Protein AF-A0AAW0HBE8-F1 (afdb_monomer_lite)

Secondary structure (DSSP, 8-state):
-B----SS--TTHHHHT-B-SSTT-------SSSPEEEEEEEESS--SS---EEEEEEEEE-SS-TTHHHH-EE-TTS-EE-TTSS--TTTSGGG---GGG--SPP-----TT-SSS-HHHHHHHHHHHHHHTTPPP-

Radius of gyration: 23.97 Å; chains: 1; bounding box: 46×32×67 Å

Structure (mmCIF, N/CA/C/O backbone):
data_AF-A0AAW0HBE8-F1
#
_entry.id   AF-A0AAW0HBE8-F1
#
loop_
_atom_site.group_PDB
_atom_site.id
_atom_site.type_symbol
_atom_site.label_atom_id
_atom_site.label_alt_id
_atom_site.label_comp_id
_atom_site.label_asym_id
_atom_site.label_entity_id
_atom_site.label_seq_id
_atom_site.pdbx_PDB_ins_code
_atom_site.Cartn_x
_atom_site.Cartn_y
_atom_site.Cartn_z
_atom_site.occupancy
_atom_site.B_iso_or_equiv
_atom_site.auth_seq_id
_atom_site.auth_comp_id
_atom_site.auth_asym_id
_atom_site.auth_atom_id
_atom_site.pdbx_PDB_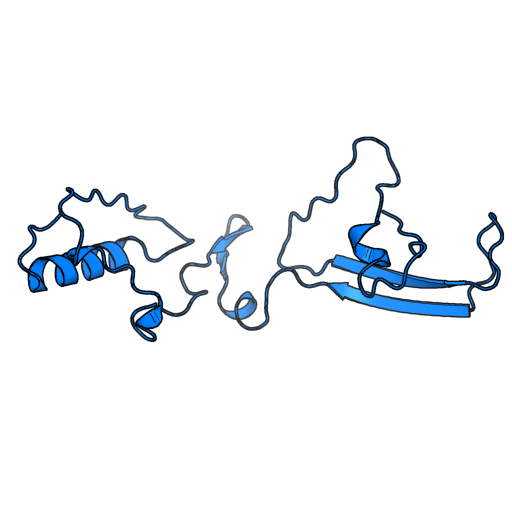model_num
ATOM 1 N N . MET A 1 1 ? 12.057 9.042 -17.249 1.00 83.94 1 MET A N 1
ATOM 2 C CA . MET A 1 1 ? 13.075 8.368 -16.421 1.00 83.94 1 MET A CA 1
ATOM 3 C C . MET A 1 1 ? 13.759 7.345 -17.289 1.00 83.94 1 MET A C 1
ATOM 5 O O . MET A 1 1 ? 13.076 6.735 -18.106 1.00 83.94 1 MET A O 1
ATOM 9 N N . ARG A 1 2 ? 15.066 7.165 -17.124 1.00 83.38 2 ARG A N 1
ATOM 10 C CA . ARG A 1 2 ? 15.862 6.171 -17.852 1.00 83.38 2 ARG A CA 1
ATOM 11 C C . ARG A 1 2 ? 16.800 5.473 -16.878 1.00 83.38 2 ARG A C 1
ATOM 13 O O . ARG A 1 2 ? 17.308 6.111 -15.965 1.00 83.38 2 ARG A O 1
ATOM 20 N N . GLY A 1 3 ? 17.008 4.178 -17.068 1.00 79.94 3 GLY A N 1
ATOM 21 C CA . GLY A 1 3 ? 17.981 3.386 -16.319 1.00 79.94 3 GLY A CA 1
ATOM 22 C C . GLY A 1 3 ? 18.957 2.723 -17.282 1.00 79.94 3 GLY A C 1
ATOM 23 O O . GLY A 1 3 ? 18.597 2.423 -18.420 1.00 79.94 3 GLY A O 1
ATOM 24 N N . GLN A 1 4 ? 20.187 2.506 -16.830 1.00 82.44 4 GLN A N 1
ATOM 25 C CA . GLN A 1 4 ? 21.179 1.683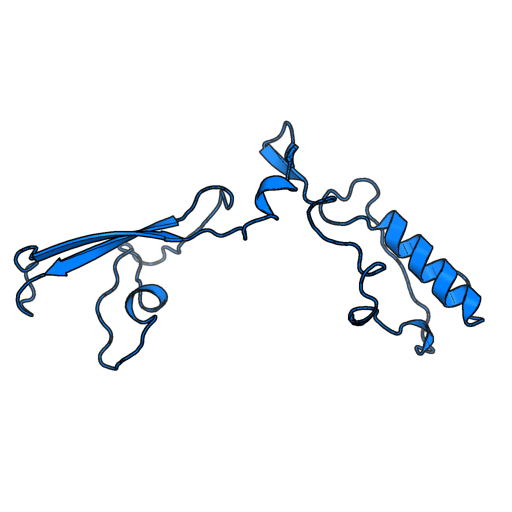 -17.522 1.00 82.44 4 GLN A CA 1
ATOM 26 C C . GLN A 1 4 ? 21.514 0.470 -16.657 1.00 82.44 4 GLN A C 1
ATOM 28 O O . GLN A 1 4 ? 21.252 0.465 -15.452 1.00 82.44 4 GLN A O 1
ATOM 33 N N . VAL A 1 5 ? 22.068 -0.574 -17.273 1.00 81.50 5 VAL A N 1
ATOM 34 C CA . VAL A 1 5 ? 22.468 -1.787 -16.551 1.00 81.50 5 VAL A CA 1
ATOM 35 C C . VAL A 1 5 ? 23.583 -1.427 -15.555 1.00 81.50 5 VAL A C 1
ATOM 37 O O . VAL A 1 5 ? 24.620 -0.914 -15.982 1.00 81.50 5 VAL A O 1
ATOM 40 N N . PRO A 1 6 ? 23.406 -1.665 -14.241 1.00 80.88 6 PRO A N 1
ATOM 41 C CA . PRO A 1 6 ? 24.462 -1.420 -13.265 1.00 80.88 6 PRO A CA 1
ATOM 42 C C . PRO A 1 6 ? 25.627 -2.417 -13.423 1.00 80.88 6 PRO A C 1
ATOM 44 O O . PRO A 1 6 ? 25.444 -3.508 -13.960 1.00 80.88 6 PRO A O 1
ATOM 47 N N . PRO A 1 7 ? 26.833 -2.082 -12.927 1.00 79.81 7 PRO A N 1
ATOM 48 C CA . PRO A 1 7 ? 28.061 -2.846 -13.182 1.00 79.81 7 PRO A CA 1
ATOM 49 C C . PRO A 1 7 ? 28.127 -4.244 -12.536 1.00 79.81 7 PRO A C 1
ATOM 51 O O . PRO A 1 7 ? 29.024 -5.016 -12.864 1.00 79.81 7 PRO A O 1
ATOM 54 N N . HIS A 1 8 ? 27.208 -4.587 -11.632 1.00 84.75 8 HIS A N 1
ATOM 55 C CA . HIS A 1 8 ? 27.156 -5.887 -10.955 1.00 84.75 8 HIS A CA 1
ATOM 56 C C . HIS A 1 8 ? 25.854 -6.623 -11.294 1.00 84.75 8 HIS A C 1
ATOM 58 O O . HIS A 1 8 ? 24.880 -6.006 -11.728 1.00 84.75 8 HIS A O 1
ATOM 64 N N . LEU A 1 9 ? 25.829 -7.946 -11.086 1.00 84.06 9 LEU A N 1
ATOM 65 C CA . LEU A 1 9 ? 24.639 -8.767 -11.315 1.00 84.06 9 LEU A CA 1
ATOM 66 C C . LEU A 1 9 ? 23.567 -8.459 -10.262 1.00 84.06 9 LEU A C 1
ATOM 68 O O . LEU A 1 9 ? 23.476 -9.116 -9.231 1.00 84.06 9 LEU A O 1
ATOM 72 N N . GLU A 1 10 ? 22.745 -7.463 -10.560 1.00 89.00 10 GLU A N 1
ATOM 73 C CA . GLU A 1 10 ? 21.656 -7.007 -9.707 1.00 89.00 10 GLU A CA 1
ATOM 74 C C . GLU A 1 10 ? 20.326 -7.236 -10.436 1.00 89.00 10 GLU A C 1
ATOM 76 O O . GLU A 1 10 ? 19.988 -6.459 -11.334 1.00 89.00 10 GLU A O 1
ATOM 81 N N . PRO A 1 11 ? 19.534 -8.267 -10.073 1.00 89.69 11 PRO A N 1
ATOM 82 C CA . PRO A 1 11 ? 18.295 -8.611 -10.779 1.00 89.69 11 PRO A CA 1
ATOM 83 C C . PRO A 1 11 ? 17.293 -7.455 -10.910 1.00 89.69 11 PRO A C 1
ATOM 85 O O . PRO A 1 11 ? 16.533 -7.393 -11.871 1.00 89.69 11 PRO A O 1
ATOM 88 N N . MET A 1 12 ? 17.304 -6.517 -9.958 1.00 93.62 12 MET A N 1
ATOM 89 C CA . MET A 1 12 ? 16.422 -5.343 -9.951 1.00 93.62 12 MET A CA 1
ATOM 90 C C . MET A 1 12 ? 17.109 -4.055 -10.426 1.00 93.62 12 MET A C 1
ATOM 92 O O . MET A 1 12 ? 16.469 -3.003 -10.440 1.00 93.62 12 MET A O 1
ATOM 96 N N . GLY A 1 13 ? 18.383 -4.136 -10.824 1.00 91.25 13 GLY A N 1
ATOM 97 C CA . GLY A 1 13 ? 19.278 -3.037 -11.203 1.00 91.25 13 GLY A CA 1
ATOM 98 C C . GLY A 1 13 ? 18.634 -1.931 -12.027 1.00 91.25 13 GLY A C 1
ATOM 99 O O . GLY A 1 13 ? 18.636 -0.765 -11.642 1.00 91.25 13 GLY A O 1
ATOM 100 N N . LEU A 1 14 ? 18.010 -2.333 -13.132 1.00 90.31 14 LEU A N 1
ATOM 101 C CA . LEU A 1 14 ? 17.394 -1.439 -14.112 1.00 90.31 14 LEU A CA 1
ATOM 102 C C . LEU A 1 14 ? 16.272 -0.561 -13.544 1.00 90.31 14 LEU A C 1
ATOM 104 O O . LEU A 1 14 ? 15.954 0.469 -14.128 1.00 90.31 14 LEU A O 1
ATOM 108 N N . LEU A 1 15 ? 15.661 -0.964 -12.428 1.00 90.56 15 LEU A N 1
ATOM 109 C CA . LEU A 1 15 ? 14.504 -0.287 -11.850 1.00 90.56 15 LEU A CA 1
ATOM 110 C C . LEU A 1 15 ? 14.888 0.673 -10.723 1.00 90.56 15 LEU A C 1
ATOM 112 O O . LEU A 1 15 ? 14.324 1.761 -10.649 1.00 90.56 15 LEU A O 1
ATOM 116 N N . TRP A 1 16 ? 15.817 0.298 -9.842 1.00 89.25 16 TRP A N 1
ATOM 117 C CA . TRP A 1 16 ? 16.222 1.177 -8.734 1.00 89.25 16 TRP A CA 1
ATOM 118 C C . TRP A 1 16 ? 17.289 2.199 -9.139 1.00 89.25 16 TRP A C 1
ATOM 120 O O . TRP A 1 16 ? 17.374 3.246 -8.508 1.00 89.25 16 TRP A O 1
ATOM 130 N N . ALA A 1 17 ? 18.042 1.939 -10.212 1.00 91.88 17 ALA A N 1
ATOM 131 C CA . ALA A 1 17 ? 19.006 2.879 -10.787 1.00 91.88 17 ALA A CA 1
ATOM 132 C C . ALA A 1 17 ? 18.387 3.834 -11.830 1.00 91.88 17 ALA A C 1
ATOM 134 O O . ALA A 1 17 ? 19.110 4.471 -12.591 1.00 91.88 17 ALA A O 1
ATOM 135 N N . MET A 1 18 ? 17.053 3.910 -11.925 1.00 91.81 18 MET A N 1
ATOM 136 C CA . MET A 1 18 ? 16.401 4.849 -12.838 1.00 91.81 18 MET A CA 1
ATOM 137 C C . MET A 1 18 ? 16.605 6.292 -12.384 1.00 91.81 18 MET A C 1
ATOM 139 O O . MET A 1 18 ? 16.326 6.643 -11.238 1.00 91.81 18 MET A O 1
ATOM 143 N N . GLU A 1 19 ? 16.969 7.150 -13.329 1.00 92.31 19 GLU A N 1
ATOM 144 C CA . GLU A 1 19 ? 17.164 8.574 -13.099 1.00 92.31 19 GLU A CA 1
ATOM 145 C C . GLU A 1 19 ? 16.134 9.409 -13.875 1.00 92.31 19 GLU A C 1
ATOM 147 O O . GLU A 1 19 ? 15.657 9.015 -14.951 1.00 92.31 19 GLU A O 1
ATOM 152 N N . PRO A 1 20 ? 15.724 10.566 -13.334 1.00 94.38 20 PRO A N 1
ATOM 153 C CA . PRO A 1 20 ? 14.882 11.506 -14.055 1.00 94.38 20 PRO A CA 1
ATOM 154 C C . PRO A 1 20 ? 15.648 12.128 -15.227 1.00 94.38 20 PRO A C 1
ATOM 156 O O . PRO A 1 20 ? 16.802 12.514 -15.098 1.00 94.38 20 PRO A O 1
ATOM 159 N N . ASP A 1 21 ? 14.970 12.332 -16.359 1.00 92.06 21 ASP A N 1
ATOM 160 C CA . ASP A 1 21 ? 15.576 13.018 -17.513 1.00 92.06 21 ASP A CA 1
ATOM 161 C C . ASP A 1 21 ? 15.847 14.511 -17.232 1.00 92.06 21 ASP A C 1
ATOM 163 O O . ASP A 1 21 ? 16.535 15.185 -17.994 1.00 92.06 21 ASP A O 1
ATOM 167 N N . ARG A 1 22 ? 15.258 15.057 -16.158 1.00 93.81 22 ARG A N 1
ATOM 168 C CA . ARG A 1 22 ? 15.391 16.454 -15.738 1.00 93.81 22 ARG A CA 1
ATOM 169 C C . ARG A 1 22 ? 15.914 16.520 -14.304 1.00 93.81 22 ARG A C 1
ATOM 171 O O . ARG A 1 22 ? 15.406 15.789 -13.451 1.00 93.81 22 ARG A O 1
ATOM 178 N N . PRO A 1 23 ? 16.862 17.423 -14.004 1.00 93.62 23 PRO A N 1
ATOM 179 C CA . PRO A 1 23 ? 17.343 17.597 -12.642 1.00 93.62 23 PRO A CA 1
ATOM 180 C C . PRO A 1 23 ? 16.199 18.030 -11.715 1.00 93.62 23 PRO A C 1
ATOM 182 O O . PRO A 1 23 ? 15.278 18.739 -12.127 1.00 93.62 23 PRO A O 1
ATOM 185 N N . PHE A 1 24 ? 16.273 17.594 -10.456 1.00 91.88 24 PHE A N 1
ATOM 186 C CA . PHE A 1 24 ? 15.296 17.879 -9.392 1.00 91.88 24 PHE A CA 1
ATOM 187 C C . PHE A 1 24 ? 13.878 17.321 -9.617 1.00 91.88 24 PHE A C 1
ATOM 189 O O . PHE A 1 24 ? 12.959 17.678 -8.882 1.00 91.88 24 PHE A O 1
ATOM 196 N N . TRP A 1 25 ? 13.675 16.444 -10.605 1.00 94.19 25 TRP A N 1
ATOM 197 C CA . TRP A 1 25 ? 12.406 15.739 -10.792 1.00 94.19 25 TRP A CA 1
ATOM 198 C C . TRP A 1 25 ? 12.405 14.402 -10.053 1.00 94.19 25 TRP A C 1
ATOM 200 O O . TRP A 1 25 ? 13.386 13.668 -10.073 1.00 94.19 25 TRP A O 1
ATOM 210 N N . SER A 1 26 ? 11.277 14.057 -9.440 1.00 92.62 26 SER A N 1
ATOM 211 C CA . SER A 1 26 ? 11.050 12.754 -8.814 1.00 92.62 26 SER A CA 1
ATOM 212 C C . SER A 1 26 ? 9.918 12.008 -9.516 1.00 92.62 26 SER A C 1
ATOM 214 O O . SER A 1 26 ? 9.060 12.605 -10.174 1.00 92.62 26 SER A O 1
ATOM 216 N N . LEU A 1 27 ? 9.912 10.679 -9.390 1.00 91.88 27 LEU A N 1
ATOM 217 C CA . LEU A 1 27 ? 8.777 9.880 -9.836 1.00 91.88 27 LEU A CA 1
ATOM 218 C C . LEU A 1 27 ? 7.618 10.100 -8.869 1.00 91.88 27 LEU A C 1
ATOM 220 O O . LEU A 1 27 ? 7.736 9.785 -7.687 1.00 91.88 27 LEU A O 1
ATOM 224 N N . VAL A 1 28 ? 6.487 10.588 -9.374 1.00 92.62 28 VAL A N 1
ATOM 225 C CA . VAL A 1 28 ? 5.265 10.737 -8.577 1.00 92.62 28 VAL A CA 1
ATOM 226 C C . VAL A 1 28 ? 4.158 9.895 -9.192 1.00 92.62 28 VAL A C 1
ATOM 228 O O . VAL A 1 28 ? 3.676 10.181 -10.289 1.00 92.62 28 VAL A O 1
ATOM 231 N N . LYS A 1 29 ? 3.719 8.867 -8.461 1.00 92.62 29 LYS A N 1
ATOM 232 C CA . LYS A 1 29 ? 2.576 8.032 -8.831 1.00 92.62 29 LYS A CA 1
ATOM 233 C C . LYS A 1 29 ? 1.327 8.527 -8.104 1.00 92.62 29 LYS A C 1
ATOM 235 O O . LYS A 1 29 ? 1.110 8.187 -6.951 1.00 92.62 29 LYS A O 1
ATOM 240 N N . ARG A 1 30 ? 0.532 9.369 -8.773 1.00 89.62 30 ARG A N 1
ATOM 241 C CA . ARG A 1 30 ? -0.694 9.950 -8.188 1.00 89.62 30 ARG A CA 1
ATOM 242 C C . ARG A 1 30 ? -1.871 8.980 -8.204 1.00 89.62 30 ARG A C 1
ATOM 244 O O . ARG A 1 30 ? -2.553 8.817 -7.208 1.00 89.62 30 ARG A O 1
ATOM 251 N N . ASP A 1 31 ? -2.079 8.336 -9.345 1.00 88.88 31 ASP A N 1
ATOM 252 C CA . ASP A 1 31 ? -3.114 7.323 -9.536 1.00 88.88 31 ASP A CA 1
ATOM 253 C C . ASP A 1 31 ? -2.479 5.938 -9.382 1.00 88.88 31 ASP A C 1
ATOM 255 O O . ASP A 1 31 ? -1.774 5.471 -10.284 1.00 88.88 31 ASP A O 1
ATOM 259 N N . VAL A 1 32 ? -2.695 5.315 -8.221 1.00 88.50 32 VAL A N 1
ATOM 260 C CA . VAL A 1 32 ? -2.188 3.976 -7.872 1.00 88.50 32 VAL A CA 1
ATOM 261 C C . VAL A 1 32 ? -2.999 2.840 -8.509 1.00 88.50 32 VAL A C 1
ATOM 263 O O . VAL A 1 32 ? -2.527 1.699 -8.554 1.00 88.50 32 VAL A O 1
ATOM 266 N N . GLN A 1 33 ? -4.186 3.136 -9.054 1.00 86.06 33 GLN A N 1
ATOM 267 C CA . GLN A 1 33 ? -5.027 2.156 -9.745 1.00 86.06 33 GLN A CA 1
ATOM 268 C C . GLN A 1 33 ? -4.394 1.748 -11.076 1.00 86.06 33 GLN A C 1
ATOM 270 O O . GLN A 1 33 ? -4.294 0.557 -11.404 1.00 86.06 33 GLN A O 1
ATOM 275 N N . LYS A 1 34 ? -3.851 2.719 -11.812 1.00 91.25 34 LYS A N 1
ATOM 276 C CA . LYS A 1 34 ? -3.134 2.450 -13.064 1.00 91.25 34 LYS A CA 1
ATOM 277 C C . LYS A 1 34 ? -1.755 1.848 -12.788 1.00 91.25 34 LYS A C 1
ATOM 279 O O . LYS A 1 34 ? -1.054 2.335 -11.900 1.00 91.25 34 LYS A O 1
ATOM 284 N N . PRO A 1 35 ? -1.293 0.844 -13.545 1.00 94.69 35 PRO A N 1
ATOM 285 C CA . PRO A 1 35 ? 0.100 0.419 -13.464 1.00 94.69 35 PRO A CA 1
ATOM 286 C C . PRO A 1 35 ? 1.050 1.545 -13.905 1.00 94.69 35 PRO A C 1
ATOM 288 O O . PRO A 1 35 ? 0.643 2.546 -14.503 1.00 94.69 35 PRO A O 1
ATOM 291 N N . PHE A 1 36 ? 2.326 1.409 -13.563 1.00 95.06 36 PHE A N 1
ATOM 292 C CA . PHE A 1 36 ? 3.405 2.136 -14.226 1.00 95.06 36 PHE A CA 1
ATOM 293 C C . PHE A 1 36 ? 4.001 1.222 -15.292 1.00 95.06 36 PHE A C 1
ATOM 295 O O . PHE A 1 36 ? 4.305 0.065 -15.008 1.00 95.06 36 PHE A O 1
ATOM 302 N N . VAL A 1 37 ? 4.132 1.731 -16.512 1.00 95.62 37 VAL A N 1
ATOM 303 C CA . VAL A 1 37 ? 4.632 0.962 -17.651 1.00 95.62 37 VAL A CA 1
ATOM 304 C C . VAL A 1 37 ? 6.136 1.167 -17.756 1.00 95.62 37 VAL A C 1
ATOM 306 O O . VAL A 1 37 ? 6.608 2.301 -17.802 1.00 95.62 37 VAL A O 1
ATOM 309 N N . VAL A 1 38 ? 6.882 0.068 -17.763 1.00 95.38 38 VAL A N 1
ATOM 310 C CA . VAL A 1 38 ? 8.329 0.054 -17.964 1.00 95.38 38 VAL A CA 1
ATOM 311 C C . VAL A 1 38 ? 8.607 -0.550 -19.329 1.00 95.38 38 VAL A C 1
ATOM 313 O O . VAL A 1 38 ? 8.297 -1.715 -19.574 1.00 95.38 38 VAL A O 1
ATOM 316 N N . GLU A 1 39 ? 9.192 0.247 -20.211 1.00 95.62 39 GLU A N 1
ATOM 317 C CA . GLU A 1 39 ? 9.676 -0.219 -21.505 1.00 95.62 39 GLU A CA 1
ATOM 318 C C . GLU A 1 39 ? 11.123 -0.687 -21.352 1.00 95.62 39 GLU A C 1
ATOM 320 O O . GLU A 1 39 ? 11.989 0.052 -20.882 1.00 95.62 39 GLU A O 1
ATOM 325 N N . LEU A 1 40 ? 11.365 -1.941 -21.712 1.00 93.94 40 LEU A N 1
ATOM 326 C CA . LEU A 1 40 ? 12.667 -2.588 -21.675 1.00 93.94 40 LEU A CA 1
ATOM 327 C C . LEU A 1 40 ? 13.145 -2.752 -23.113 1.00 93.94 40 LEU A C 1
ATOM 329 O O . LEU A 1 40 ? 12.505 -3.440 -23.906 1.00 93.94 40 LEU A O 1
ATOM 333 N N . GLU A 1 41 ? 14.269 -2.130 -23.440 1.00 92.94 41 GLU A N 1
ATOM 334 C CA . GLU A 1 41 ? 14.913 -2.225 -24.749 1.00 92.94 41 GLU A CA 1
ATOM 335 C C . GLU A 1 41 ? 16.214 -3.020 -24.606 1.00 92.94 41 GLU A C 1
ATOM 337 O O . GLU A 1 41 ? 17.016 -2.766 -23.706 1.00 92.94 41 GLU A O 1
ATOM 342 N N . VAL A 1 42 ? 16.432 -3.977 -25.504 1.00 91.94 42 VAL A N 1
ATOM 343 C CA . VAL A 1 42 ? 17.716 -4.655 -25.678 1.00 91.94 42 VAL A CA 1
ATOM 344 C C . VAL A 1 42 ? 18.365 -4.045 -26.912 1.00 91.94 42 VAL A C 1
ATOM 346 O O . VAL A 1 42 ? 17.796 -4.120 -27.999 1.00 91.94 42 VAL A O 1
ATOM 349 N N . LEU A 1 43 ? 19.528 -3.424 -26.741 1.00 90.50 43 LEU A N 1
ATOM 350 C CA . LEU A 1 43 ? 20.281 -2.766 -27.809 1.00 90.50 43 LEU A CA 1
ATOM 351 C C . LEU A 1 43 ? 21.565 -3.552 -28.095 1.00 90.50 43 LEU A C 1
ATOM 353 O O . LEU A 1 43 ? 22.109 -4.181 -27.186 1.00 90.50 43 LEU A O 1
ATOM 357 N N . ASP A 1 44 ? 22.045 -3.517 -29.335 1.00 88.50 44 ASP A N 1
ATOM 358 C CA . ASP A 1 44 ? 23.353 -4.072 -29.681 1.00 88.50 44 ASP A CA 1
ATOM 359 C C . ASP A 1 44 ? 24.467 -3.049 -29.480 1.00 88.50 44 ASP A C 1
ATOM 361 O O . ASP A 1 44 ? 24.326 -1.877 -29.833 1.00 88.50 44 ASP A O 1
ATOM 365 N N . GLY A 1 45 ? 25.609 -3.526 -28.996 1.00 81.12 45 GLY A N 1
ATOM 366 C CA . GLY A 1 45 ? 26.782 -2.702 -28.727 1.00 81.12 45 GLY A CA 1
ATOM 367 C C . GLY A 1 45 ? 26.726 -1.931 -27.401 1.00 81.12 45 GLY A C 1
ATOM 368 O O . GLY A 1 45 ? 25.686 -1.772 -26.767 1.00 81.12 45 GLY A O 1
ATOM 369 N N . GLN A 1 46 ? 27.900 -1.465 -26.964 1.00 70.88 46 GLN A N 1
ATOM 370 C CA . GLN A 1 46 ? 28.098 -0.650 -25.752 1.00 70.88 46 GLN A CA 1
ATOM 371 C C . GLN A 1 46 ? 28.415 0.820 -26.080 1.00 70.88 46 GLN A C 1
ATOM 373 O O . GLN A 1 46 ? 28.923 1.552 -25.231 1.00 70.88 46 GLN A O 1
ATOM 378 N N . GLU A 1 47 ? 28.192 1.243 -27.326 1.00 67.94 47 GLU A N 1
ATOM 379 C CA . GLU A 1 47 ? 28.557 2.584 -27.780 1.00 67.94 47 GLU A CA 1
ATOM 380 C C . GLU A 1 47 ? 27.649 3.675 -27.175 1.00 67.94 47 GLU A C 1
ATOM 382 O O . GLU A 1 47 ? 26.499 3.405 -26.823 1.00 67.94 47 GLU A O 1
ATOM 387 N N . PRO A 1 48 ? 28.169 4.908 -27.001 1.00 64.88 48 PRO A N 1
ATOM 388 C CA . PRO A 1 48 ? 27.445 6.004 -26.347 1.00 64.88 48 PRO A CA 1
ATOM 389 C C . PRO A 1 48 ? 26.230 6.498 -27.143 1.00 64.88 48 PRO A C 1
ATOM 391 O O . PRO A 1 48 ? 25.295 7.050 -26.558 1.00 64.88 48 PRO A O 1
ATOM 394 N N . ASP A 1 49 ? 26.226 6.281 -28.458 1.00 68.25 49 ASP A N 1
ATOM 395 C CA . ASP A 1 49 ? 25.054 6.487 -29.296 1.00 68.25 49 ASP A CA 1
ATOM 396 C C . ASP A 1 49 ? 24.153 5.256 -29.184 1.00 68.25 49 ASP A C 1
ATOM 398 O O . ASP A 1 49 ? 24.641 4.129 -29.224 1.00 68.25 49 ASP A O 1
ATOM 402 N N . ARG A 1 50 ? 22.837 5.465 -29.013 1.00 67.06 50 ARG A N 1
ATOM 403 C CA . ARG A 1 50 ? 21.843 4.381 -28.888 1.00 67.06 50 ARG A CA 1
ATOM 404 C C . ARG A 1 50 ? 22.101 3.329 -29.977 1.00 67.06 50 ARG A C 1
ATOM 406 O O . ARG A 1 50 ? 21.818 3.584 -31.147 1.00 67.06 50 ARG A O 1
ATOM 413 N N . GLY A 1 51 ? 22.636 2.175 -29.571 1.00 78.00 51 GLY A N 1
ATOM 414 C CA . GLY A 1 51 ? 22.867 1.027 -30.442 1.00 78.00 51 GLY A CA 1
ATOM 415 C C . GLY A 1 51 ? 21.585 0.556 -31.131 1.00 78.00 51 GLY A C 1
ATOM 416 O O . GLY A 1 51 ? 20.483 1.016 -30.810 1.00 78.00 51 GLY A O 1
ATOM 417 N N . TRP A 1 52 ? 21.692 -0.358 -32.098 1.00 86.06 52 TRP A N 1
ATOM 418 C CA . TRP A 1 52 ? 20.497 -0.814 -32.812 1.00 86.06 52 TRP A CA 1
ATOM 419 C C . TRP A 1 52 ? 19.604 -1.667 -31.907 1.00 86.06 52 TRP A C 1
ATOM 421 O O . TRP A 1 52 ? 20.081 -2.486 -31.125 1.00 86.06 52 TRP A O 1
ATOM 431 N N . LEU A 1 53 ? 18.291 -1.457 -32.002 1.00 90.75 53 LEU A N 1
ATOM 432 C CA . LEU A 1 53 ? 17.308 -2.166 -31.188 1.00 90.75 53 LEU A CA 1
ATOM 433 C C . LEU A 1 53 ? 17.220 -3.637 -31.614 1.00 90.75 53 LEU A C 1
ATOM 435 O O . LEU A 1 53 ? 16.737 -3.939 -32.704 1.00 90.75 53 LEU A O 1
ATOM 439 N N . LEU A 1 54 ? 17.646 -4.539 -30.728 1.00 93.19 54 LEU A N 1
ATOM 440 C CA . LEU A 1 54 ? 17.531 -5.990 -30.884 1.00 93.19 54 LEU A CA 1
ATOM 441 C C . LEU A 1 54 ? 16.108 -6.468 -30.595 1.00 93.19 54 LEU A C 1
ATOM 443 O O . LEU A 1 54 ? 15.555 -7.296 -31.315 1.00 93.19 54 LEU A O 1
ATOM 447 N N . SER A 1 55 ? 15.541 -5.989 -29.487 1.00 94.25 55 SER A N 1
ATOM 448 C CA . SER A 1 55 ? 14.255 -6.444 -28.964 1.00 94.25 55 SER A CA 1
ATOM 449 C C . SER A 1 55 ? 13.683 -5.422 -27.993 1.00 94.25 55 SER A C 1
ATOM 451 O O . SER A 1 55 ? 14.424 -4.688 -27.343 1.00 94.25 55 SER A O 1
ATOM 453 N N . GLN A 1 56 ? 12.363 -5.430 -27.834 1.00 95.69 56 GLN A N 1
ATOM 454 C CA . GLN A 1 56 ? 11.661 -4.616 -26.852 1.00 95.69 56 GLN A CA 1
ATOM 455 C C . GLN A 1 56 ? 10.636 -5.464 -26.099 1.00 95.69 56 GLN A C 1
ATOM 457 O O . GLN A 1 56 ? 10.029 -6.374 -26.662 1.00 95.69 56 GLN A O 1
ATOM 462 N N . ALA A 1 57 ? 10.438 -5.153 -24.825 1.00 96.25 57 ALA A N 1
ATOM 463 C CA . ALA A 1 57 ? 9.372 -5.693 -24.002 1.00 96.25 57 ALA A CA 1
ATOM 464 C C . ALA A 1 57 ? 8.729 -4.574 -23.182 1.00 96.25 57 ALA A C 1
ATOM 466 O O . ALA A 1 57 ? 9.364 -3.577 -22.844 1.00 96.25 57 ALA A O 1
ATOM 467 N N . VAL A 1 58 ? 7.457 -4.758 -22.847 1.00 96.69 58 VAL A N 1
ATOM 468 C CA . VAL A 1 58 ? 6.708 -3.840 -21.993 1.00 96.69 58 VAL A CA 1
ATOM 469 C C . VAL A 1 58 ? 6.315 -4.588 -20.731 1.00 96.69 58 VAL A C 1
ATOM 471 O O . VAL A 1 58 ? 5.712 -5.657 -20.804 1.00 96.69 58 VAL A O 1
ATOM 474 N N . GLN A 1 59 ? 6.662 -4.030 -19.575 1.00 94.69 59 GLN A N 1
ATOM 475 C CA . GLN A 1 59 ? 6.315 -4.587 -18.277 1.00 94.69 59 GLN A CA 1
ATOM 476 C C . GLN A 1 59 ? 5.445 -3.612 -17.489 1.00 94.69 59 GLN A C 1
ATOM 478 O O . GLN A 1 59 ? 5.858 -2.501 -17.154 1.00 94.69 59 GLN A O 1
ATOM 483 N N . GLU A 1 60 ? 4.251 -4.063 -17.123 1.00 95.69 60 GLU A N 1
ATOM 484 C CA . GLU A 1 60 ? 3.378 -3.332 -16.216 1.00 95.69 60 GLU A CA 1
ATOM 485 C C . GLU A 1 60 ? 3.758 -3.598 -14.757 1.00 95.69 60 GLU A C 1
ATOM 487 O O . GLU A 1 60 ? 3.976 -4.731 -14.324 1.00 95.69 60 GLU A O 1
ATOM 492 N N . ARG A 1 61 ? 3.853 -2.523 -13.977 1.00 94.06 61 ARG A N 1
ATOM 493 C CA . ARG A 1 61 ? 4.178 -2.556 -12.550 1.00 94.06 61 ARG A CA 1
ATOM 494 C C . ARG A 1 61 ? 2.983 -2.000 -11.787 1.00 94.06 61 ARG A C 1
ATOM 496 O O . ARG A 1 61 ? 2.738 -0.793 -11.787 1.00 94.06 61 ARG A O 1
ATOM 503 N N . HIS A 1 62 ? 2.206 -2.889 -11.178 1.00 93.00 62 HIS A N 1
ATOM 504 C CA . HIS A 1 62 ? 1.030 -2.522 -10.391 1.00 93.00 62 HIS A CA 1
ATOM 505 C C . HIS A 1 62 ? 1.427 -2.038 -8.989 1.00 93.00 62 HIS A C 1
ATOM 507 O O . HIS A 1 62 ? 2.358 -2.566 -8.387 1.00 93.00 62 HIS A O 1
ATOM 513 N N . PHE A 1 63 ? 0.690 -1.053 -8.466 1.00 90.69 63 PHE A N 1
ATOM 514 C CA . PHE A 1 63 ? 0.881 -0.489 -7.116 1.00 90.69 63 PHE A CA 1
ATOM 515 C C . PHE A 1 63 ? -0.158 -0.985 -6.107 1.00 90.69 63 PHE A C 1
ATOM 517 O O . PHE A 1 63 ? -0.043 -0.718 -4.918 1.00 90.69 63 PHE A O 1
ATOM 524 N N . MET A 1 64 ? -1.160 -1.720 -6.585 1.00 87.75 64 MET A N 1
ATOM 525 C CA . MET A 1 64 ? -2.154 -2.395 -5.760 1.00 87.75 64 MET A CA 1
ATOM 526 C C . MET A 1 64 ? -2.134 -3.870 -6.111 1.00 87.75 64 MET A C 1
ATOM 528 O O . MET A 1 64 ? -2.188 -4.209 -7.301 1.00 87.75 64 MET A O 1
ATOM 532 N N . ALA A 1 65 ? -2.042 -4.707 -5.080 1.00 84.81 65 ALA A N 1
ATOM 533 C CA . ALA A 1 65 ? -2.060 -6.152 -5.213 1.00 84.81 65 ALA A CA 1
ATOM 534 C C . ALA A 1 65 ? -3.397 -6.638 -5.811 1.00 84.81 65 ALA A C 1
ATOM 536 O O . ALA A 1 65 ? -4.418 -5.953 -5.678 1.00 84.81 65 ALA A O 1
ATOM 537 N N . PRO A 1 66 ? -3.408 -7.814 -6.462 1.00 80.50 66 PRO A N 1
ATOM 538 C CA . PRO A 1 66 ? -4.653 -8.495 -6.814 1.00 80.50 66 PRO A CA 1
ATOM 539 C C . PRO A 1 66 ? -5.535 -8.683 -5.565 1.00 80.50 66 PRO A C 1
ATOM 541 O O . PRO A 1 66 ? -5.004 -8.970 -4.494 1.00 80.50 66 PRO A O 1
ATOM 544 N N . GLY A 1 67 ? -6.853 -8.494 -5.679 1.00 79.25 67 GLY A N 1
ATOM 545 C CA . GLY A 1 67 ? -7.796 -8.524 -4.550 1.00 79.25 67 GLY A CA 1
ATOM 546 C C . GLY A 1 67 ? -8.032 -7.152 -3.911 1.00 79.25 67 GLY A C 1
ATOM 547 O O . GLY A 1 67 ? -9.173 -6.720 -3.819 1.00 79.25 67 GLY A O 1
ATOM 548 N N . VAL A 1 68 ? -6.972 -6.394 -3.601 1.00 80.44 68 VAL A N 1
ATOM 549 C CA . VAL A 1 68 ? -7.117 -5.023 -3.055 1.00 80.44 68 VAL A CA 1
ATOM 550 C C . VAL A 1 68 ? -7.852 -4.117 -4.045 1.00 80.44 68 VAL A C 1
ATOM 552 O O . VAL A 1 68 ? -8.704 -3.324 -3.667 1.00 80.44 68 VAL A O 1
ATOM 555 N N . ARG A 1 69 ? -7.556 -4.259 -5.341 1.00 75.75 69 ARG A N 1
ATOM 556 C CA . ARG A 1 69 ? -8.211 -3.482 -6.408 1.00 75.75 69 ARG A CA 1
ATOM 557 C C . ARG A 1 69 ? -9.721 -3.702 -6.484 1.00 75.75 69 ARG A C 1
ATOM 559 O O . ARG A 1 69 ? -10.424 -2.781 -6.873 1.00 75.75 69 ARG A O 1
ATOM 566 N N . ASP A 1 70 ? -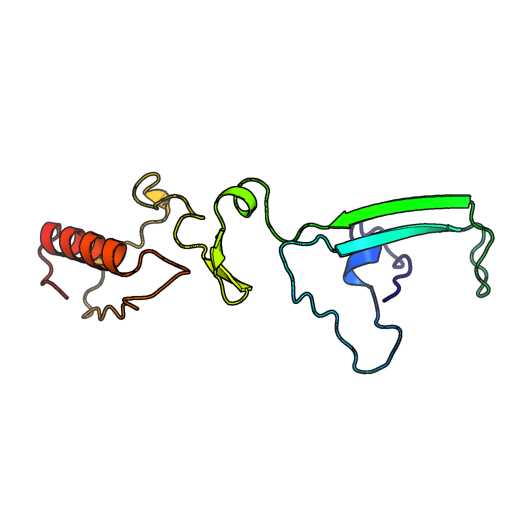10.180 -4.908 -6.168 1.00 79.56 70 ASP A N 1
ATOM 567 C CA . ASP A 1 70 ? -11.585 -5.296 -6.312 1.00 79.56 70 ASP A CA 1
ATOM 568 C C . ASP A 1 70 ? -12.416 -4.875 -5.089 1.00 79.56 70 ASP A C 1
ATOM 570 O O . ASP A 1 70 ? -13.627 -4.681 -5.193 1.00 79.56 70 ASP A O 1
ATOM 574 N N . GLU A 1 71 ? -11.765 -4.710 -3.935 1.00 78.94 71 GLU A N 1
ATOM 575 C CA . GLU A 1 71 ? -12.404 -4.318 -2.676 1.00 78.94 71 GLU A CA 1
ATOM 576 C C . GLU A 1 71 ? -12.387 -2.797 -2.430 1.00 78.94 71 GLU A C 1
ATOM 578 O O . GLU A 1 71 ? -13.187 -2.288 -1.641 1.00 78.94 71 GLU A O 1
ATOM 583 N N . VAL A 1 72 ? -11.521 -2.056 -3.129 1.00 83.88 72 VAL A N 1
ATOM 584 C CA . VAL A 1 72 ? -11.453 -0.588 -3.081 1.00 83.88 72 VAL A CA 1
ATOM 585 C C . VAL A 1 72 ? -12.536 0.033 -3.963 1.00 83.88 72 VAL A C 1
ATOM 587 O O . VAL A 1 72 ? -12.699 -0.333 -5.127 1.00 83.88 72 VAL A O 1
ATOM 590 N N . LYS A 1 73 ? -13.245 1.034 -3.437 1.00 85.19 73 LYS A N 1
ATOM 591 C CA . LYS A 1 73 ? -14.269 1.787 -4.174 1.00 85.19 73 LYS A CA 1
ATOM 592 C C . LYS A 1 73 ? -13.816 3.218 -4.393 1.00 85.19 73 LYS A C 1
ATOM 594 O O . LYS A 1 73 ? -13.274 3.847 -3.496 1.00 85.19 73 LYS A O 1
ATOM 599 N N . GLU A 1 74 ? -14.076 3.765 -5.571 1.00 86.06 74 GLU A N 1
ATOM 600 C CA . GLU A 1 74 ? -13.855 5.189 -5.812 1.00 86.06 74 GLU A CA 1
ATOM 601 C C . GLU A 1 74 ? -15.074 5.990 -5.334 1.00 86.06 74 GLU A C 1
ATOM 603 O O . GLU A 1 74 ? -16.219 5.690 -5.693 1.00 86.06 74 GLU A O 1
ATOM 608 N N . THR A 1 75 ? -14.841 6.997 -4.495 1.00 84.56 75 THR A N 1
ATOM 609 C CA . THR A 1 75 ? -15.874 7.938 -4.064 1.00 84.56 75 THR A CA 1
ATOM 610 C C . THR A 1 75 ? -16.203 8.913 -5.194 1.00 84.56 75 THR A C 1
ATOM 612 O O . THR A 1 75 ? -15.469 9.053 -6.171 1.00 84.56 75 THR A O 1
ATOM 615 N N . LYS A 1 76 ? -17.316 9.644 -5.065 1.00 83.69 76 LYS A N 1
ATOM 616 C CA . LYS A 1 76 ? -17.739 10.631 -6.077 1.00 83.69 76 LYS A CA 1
ATOM 617 C C . LYS A 1 76 ? -16.708 11.741 -6.314 1.00 83.69 76 LYS A C 1
ATOM 619 O O . LYS A 1 76 ? -16.704 12.328 -7.392 1.00 83.69 76 LYS A O 1
ATOM 624 N N . ASP A 1 77 ? -15.845 11.991 -5.334 1.00 84.69 77 ASP A N 1
ATOM 625 C CA . ASP A 1 77 ? -14.809 13.023 -5.378 1.00 84.69 77 ASP A CA 1
ATOM 626 C C . ASP A 1 77 ? -13.453 12.485 -5.878 1.00 84.69 77 ASP A C 1
ATOM 628 O O . ASP A 1 77 ? -12.454 13.205 -5.868 1.00 84.69 77 ASP A O 1
ATOM 632 N N . GLY A 1 78 ? -13.403 11.224 -6.327 1.00 81.56 78 GLY A N 1
ATOM 633 C CA . GLY A 1 78 ? -12.200 10.587 -6.868 1.00 81.56 78 GLY A CA 1
ATOM 634 C C . GLY A 1 78 ? -11.211 10.090 -5.808 1.00 81.56 78 GLY A C 1
ATOM 635 O O . GLY A 1 78 ? -10.051 9.820 -6.128 1.00 81.56 78 GLY A O 1
ATOM 636 N N . LEU A 1 79 ? -11.633 9.993 -4.542 1.00 83.69 79 LEU A N 1
ATOM 637 C CA . LEU A 1 79 ? -10.842 9.381 -3.471 1.00 83.69 79 LEU A CA 1
ATOM 638 C C . LEU A 1 79 ? -11.098 7.874 -3.418 1.00 83.69 79 LEU A C 1
ATOM 640 O O . LEU A 1 79 ? -12.163 7.401 -3.804 1.00 83.69 79 LEU A O 1
ATOM 644 N N . LEU A 1 80 ? -10.122 7.119 -2.921 1.00 85.81 80 LEU A N 1
ATOM 645 C CA . LEU A 1 80 ? -10.262 5.679 -2.731 1.00 85.81 80 LEU A CA 1
ATOM 646 C C . LEU A 1 80 ? -10.789 5.394 -1.326 1.00 85.81 80 LEU A C 1
ATOM 648 O O . LEU A 1 80 ? -10.123 5.707 -0.342 1.00 85.81 80 LEU A O 1
ATOM 652 N N . ASP A 1 81 ? -11.972 4.799 -1.262 1.00 87.25 81 ASP A N 1
ATOM 653 C CA . ASP A 1 81 ? -12.545 4.183 -0.074 1.00 87.25 81 ASP A CA 1
ATOM 654 C C . ASP A 1 81 ? -12.038 2.742 0.026 1.00 87.25 81 ASP A C 1
ATOM 656 O O . ASP A 1 81 ? -12.306 1.899 -0.837 1.00 87.25 81 ASP A O 1
ATOM 660 N N . VAL A 1 82 ? -11.254 2.486 1.067 1.00 86.94 82 VAL A N 1
ATOM 661 C CA . VAL A 1 82 ? -10.537 1.229 1.305 1.00 86.94 82 VAL A CA 1
ATOM 662 C C . VAL A 1 82 ? -11.047 0.539 2.572 1.00 86.94 82 VAL A C 1
ATOM 664 O O . VAL A 1 82 ? -10.476 -0.454 3.013 1.00 86.94 82 VAL A O 1
ATOM 667 N N . VAL A 1 83 ? -12.156 1.009 3.152 1.00 85.94 83 VAL A N 1
ATOM 668 C CA . VAL A 1 83 ? -12.665 0.510 4.439 1.00 85.94 83 VAL A CA 1
ATOM 669 C C . VAL A 1 83 ? -12.987 -0.994 4.427 1.00 85.94 83 VAL A C 1
ATOM 671 O O . VAL A 1 83 ? -12.894 -1.665 5.456 1.00 85.94 83 VAL A O 1
ATOM 674 N N . GLU A 1 84 ? -13.336 -1.538 3.258 1.00 81.31 84 GLU A N 1
ATOM 675 C CA . GLU A 1 84 ? -13.608 -2.964 3.029 1.00 81.31 84 GLU A CA 1
ATOM 676 C C . GLU A 1 84 ? -12.418 -3.728 2.422 1.00 81.31 84 GLU A C 1
ATOM 678 O O . GLU A 1 84 ? -12.510 -4.937 2.249 1.00 81.31 84 GLU A O 1
ATOM 683 N N . GLY A 1 85 ? -11.309 -3.047 2.114 1.00 77.50 85 GLY A N 1
ATOM 684 C CA . GLY A 1 85 ? -10.169 -3.586 1.357 1.00 77.50 85 GLY A CA 1
ATOM 685 C C . GLY A 1 85 ? -9.215 -4.492 2.129 1.00 77.50 85 GLY A C 1
ATOM 686 O O . GLY A 1 85 ? -8.147 -4.843 1.623 1.00 77.50 85 GLY A O 1
ATOM 687 N N . PHE A 1 86 ? -9.539 -4.801 3.383 1.00 77.19 86 PHE A N 1
ATOM 688 C CA . PHE A 1 86 ? -8.667 -5.557 4.265 1.00 77.19 86 PHE A CA 1
ATOM 689 C C . PHE A 1 86 ? -9.459 -6.522 5.137 1.00 77.19 86 PHE A C 1
ATOM 691 O O . PHE A 1 86 ? -10.496 -6.191 5.717 1.00 77.19 86 PHE A O 1
ATOM 698 N N . GLN A 1 87 ? -8.911 -7.726 5.291 1.00 77.38 87 GLN A N 1
ATOM 699 C CA . GLN A 1 87 ? -9.475 -8.735 6.174 1.00 77.38 87 GLN A CA 1
ATOM 700 C C . GLN A 1 87 ? -9.394 -8.283 7.634 1.00 77.38 87 GLN A C 1
ATOM 702 O O . GLN A 1 87 ? -8.383 -7.747 8.088 1.00 77.38 87 GLN A O 1
ATOM 707 N N . SER A 1 88 ? -10.463 -8.539 8.389 1.00 78.38 88 SER A N 1
ATOM 708 C CA . SER A 1 88 ? -10.482 -8.222 9.814 1.00 78.38 88 SER A CA 1
ATOM 709 C C . SER A 1 88 ? -9.437 -9.059 10.570 1.00 78.38 88 SER A C 1
ATOM 711 O O . SER A 1 88 ? -9.435 -10.285 10.424 1.00 78.38 88 SER A O 1
ATOM 713 N N . PRO A 1 89 ? -8.612 -8.456 11.451 1.00 71.75 89 PRO A N 1
ATOM 714 C CA . PRO A 1 89 ? -7.669 -9.185 12.303 1.00 71.75 89 PRO A CA 1
ATOM 715 C C . PRO A 1 89 ? -8.367 -10.120 13.304 1.00 71.75 89 PRO A C 1
ATOM 717 O O . PRO A 1 89 ? -7.715 -10.932 13.952 1.00 71.75 89 PRO A O 1
ATOM 720 N N . LEU A 1 90 ? -9.696 -10.040 13.437 1.00 80.06 90 LEU A N 1
ATOM 721 C CA . LEU A 1 90 ? -10.489 -11.001 14.206 1.00 80.06 90 LEU A CA 1
ATOM 722 C C . LEU A 1 90 ? -10.564 -12.381 13.536 1.00 80.06 90 LEU A C 1
ATOM 724 O O . LEU A 1 90 ? -10.826 -13.370 14.213 1.00 80.06 90 LEU A O 1
ATOM 728 N N . VAL A 1 91 ? -10.335 -12.459 12.220 1.00 82.31 91 VAL A N 1
ATOM 729 C CA . VAL A 1 91 ? -10.287 -13.729 11.479 1.00 82.31 91 VAL A CA 1
ATOM 730 C C . VAL A 1 91 ? -8.957 -14.447 11.726 1.00 82.31 91 VAL A C 1
ATOM 732 O O . VAL A 1 91 ? -8.938 -15.662 11.914 1.00 82.31 91 VAL A O 1
ATOM 735 N N . GLU A 1 92 ? -7.849 -13.701 11.781 1.00 81.81 92 GLU A N 1
ATOM 736 C CA . GLU A 1 92 ? -6.520 -14.225 12.107 1.00 81.81 92 GLU A CA 1
ATOM 737 C C . GLU A 1 92 ? -5.881 -13.429 13.251 1.00 81.81 92 GLU A C 1
ATOM 739 O O . GLU A 1 92 ? -5.231 -12.404 13.063 1.00 81.81 92 GLU A O 1
ATOM 744 N N . THR A 1 93 ? -6.001 -13.959 14.466 1.00 76.62 93 THR A N 1
ATOM 745 C CA . THR A 1 93 ? -5.610 -13.272 15.706 1.00 76.62 93 THR A CA 1
ATOM 746 C C . THR A 1 93 ? -4.099 -13.141 15.927 1.00 76.62 93 THR A C 1
ATOM 748 O O . THR A 1 93 ? -3.671 -12.606 16.947 1.00 76.62 93 THR A O 1
ATOM 751 N N . LYS A 1 94 ? -3.253 -13.581 14.986 1.00 83.44 94 LYS A N 1
ATOM 752 C CA . LYS A 1 94 ? -1.786 -13.475 15.113 1.00 83.44 94 LYS A CA 1
ATOM 753 C C . LYS A 1 94 ? -1.284 -12.032 15.074 1.00 83.44 94 LYS A C 1
ATOM 755 O O . LYS A 1 94 ? -0.187 -11.766 15.554 1.00 83.44 94 LYS A O 1
ATOM 760 N N . SER A 1 95 ? -2.064 -11.120 14.498 1.00 81.56 95 SER A N 1
ATOM 761 C CA . SER A 1 95 ? -1.736 -9.695 14.411 1.00 81.56 95 SER A CA 1
ATOM 762 C C . SER A 1 95 ? -2.327 -8.860 15.551 1.00 81.56 95 SER A C 1
ATOM 764 O O . SER A 1 95 ? -2.181 -7.639 15.534 1.00 81.56 95 SER A O 1
ATOM 766 N N . PHE A 1 96 ? -3.001 -9.475 16.532 1.00 86.75 96 PHE A N 1
ATOM 767 C CA . PHE A 1 96 ? -3.543 -8.740 17.674 1.00 86.75 96 PHE A CA 1
ATOM 768 C C . PHE A 1 96 ? -2.420 -8.199 18.558 1.00 86.75 96 PHE A C 1
ATOM 770 O O . PHE A 1 96 ? -1.551 -8.936 19.026 1.00 86.75 96 PHE A O 1
ATOM 777 N N . ILE A 1 97 ? -2.465 -6.894 18.812 1.00 88.81 97 ILE A N 1
ATOM 778 C CA . ILE A 1 97 ? -1.551 -6.240 19.743 1.00 88.81 97 ILE A CA 1
ATOM 779 C C . ILE A 1 97 ? -2.057 -6.535 21.164 1.00 88.81 97 ILE A C 1
ATOM 781 O O . ILE A 1 97 ? -3.215 -6.227 21.452 1.00 88.81 97 ILE A O 1
ATOM 785 N N . PRO A 1 98 ? -1.228 -7.102 22.061 1.00 90.81 98 PRO A N 1
ATOM 786 C CA . PRO A 1 98 ? -1.649 -7.524 23.398 1.00 90.81 98 PRO A CA 1
ATOM 787 C C . PRO A 1 98 ? -1.744 -6.333 24.365 1.00 90.81 98 PRO A C 1
ATOM 789 O O . PRO A 1 98 ? -0.968 -6.200 25.316 1.00 90.81 98 PRO A O 1
ATOM 792 N N . VAL A 1 99 ? -2.668 -5.415 24.084 1.00 91.19 99 VAL A N 1
ATOM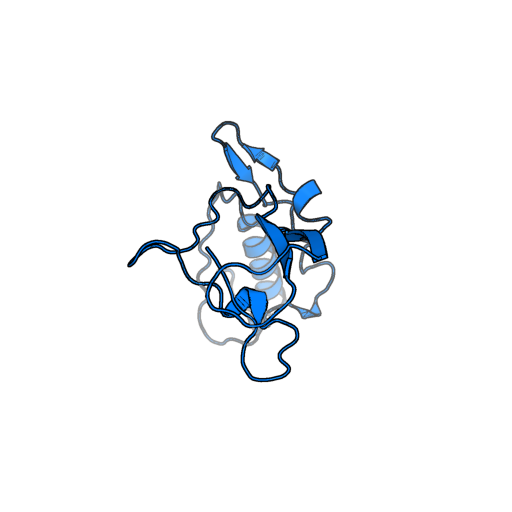 793 C CA . VAL A 1 99 ? -2.852 -4.163 24.830 1.00 91.19 99 VAL A CA 1
ATOM 794 C C . VAL A 1 99 ? -3.320 -4.394 26.267 1.00 91.19 99 VAL A C 1
ATOM 796 O O . VAL A 1 99 ? -3.043 -3.569 27.134 1.00 91.19 99 VAL A O 1
ATOM 799 N N . GLU A 1 100 ? -3.944 -5.540 26.555 1.00 92.00 100 GLU A N 1
ATOM 800 C CA . GLU A 1 100 ? -4.362 -5.938 27.903 1.00 92.00 100 GLU A CA 1
ATOM 801 C C . GLU A 1 100 ? -3.189 -6.099 28.878 1.00 92.00 100 GLU A C 1
ATOM 803 O O . GLU A 1 100 ? -3.369 -6.002 30.092 1.00 92.00 100 GLU A O 1
ATOM 808 N N . ARG A 1 101 ? -1.977 -6.317 28.355 1.00 93.56 101 ARG A N 1
ATOM 809 C CA . ARG A 1 101 ? -0.754 -6.457 29.156 1.00 93.56 101 ARG A CA 1
ATOM 810 C C . ARG A 1 101 ? -0.148 -5.119 29.566 1.00 93.56 101 ARG A C 1
ATOM 812 O O . ARG A 1 101 ? 0.804 -5.108 30.338 1.00 93.56 101 ARG A O 1
ATOM 819 N N . SER A 1 102 ? -0.647 -4.009 29.026 1.00 90.50 102 SER A N 1
ATOM 820 C CA . SER A 1 102 ? -0.174 -2.675 29.383 1.00 90.50 102 SER A CA 1
ATOM 821 C C . SER A 1 102 ? -0.765 -2.226 30.720 1.00 90.50 102 SER A C 1
ATOM 823 O O . SER A 1 102 ? -1.960 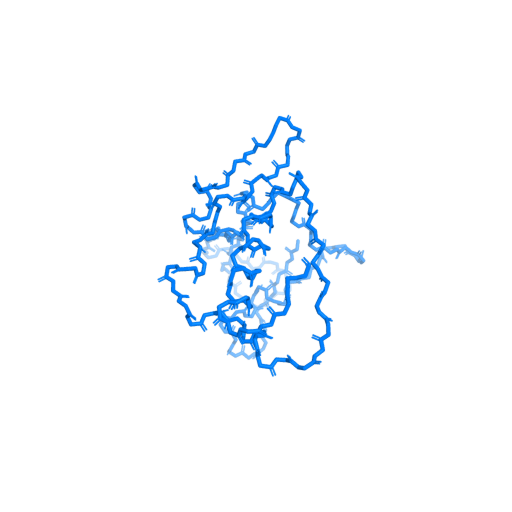-2.387 30.975 1.00 90.50 102 SER A O 1
ATOM 825 N N . ASP A 1 103 ? 0.059 -1.598 31.555 1.00 89.88 103 ASP A N 1
ATOM 826 C CA . ASP A 1 103 ? -0.370 -0.943 32.801 1.00 89.88 103 ASP A CA 1
ATOM 827 C C . ASP A 1 103 ? -0.657 0.556 32.614 1.00 89.88 103 ASP A C 1
ATOM 829 O O . ASP A 1 103 ? -0.920 1.275 33.573 1.00 89.88 103 ASP A O 1
ATOM 833 N N . THR A 1 104 ? -0.603 1.043 31.373 1.00 88.44 104 THR A N 1
ATOM 834 C CA . THR A 1 104 ? -0.865 2.445 31.019 1.00 88.44 104 THR A CA 1
ATOM 835 C C . THR A 1 104 ? -2.310 2.649 30.570 1.00 88.44 104 THR A C 1
ATOM 837 O O . THR A 1 104 ? -2.910 1.768 29.956 1.00 88.44 104 THR A O 1
ATOM 840 N N . THR A 1 105 ? -2.853 3.841 30.826 1.00 88.25 105 THR A N 1
ATOM 841 C CA . THR A 1 105 ? -4.141 4.282 30.280 1.00 88.25 105 THR A CA 1
ATOM 842 C C . THR A 1 105 ? -4.063 4.441 28.762 1.00 88.25 105 THR A C 1
ATOM 844 O O . THR A 1 105 ? -3.182 5.127 28.244 1.00 88.25 105 THR A O 1
ATOM 847 N N . LEU A 1 106 ? -5.002 3.828 28.047 1.00 89.44 106 LEU A N 1
ATOM 848 C CA . LEU A 1 106 ? -5.100 3.912 26.593 1.00 89.44 106 LEU A CA 1
ATOM 849 C C . LEU A 1 106 ? -6.124 4.982 26.200 1.00 89.44 106 LEU A C 1
ATOM 851 O O . LEU A 1 106 ? -7.164 5.101 26.838 1.00 89.44 106 LEU A O 1
ATOM 855 N N . LEU A 1 107 ? -5.830 5.738 25.142 1.00 91.88 107 LEU A N 1
ATOM 856 C CA . LEU A 1 107 ? -6.755 6.680 24.513 1.00 91.88 107 LEU A CA 1
ATOM 857 C C . LEU A 1 107 ? -7.025 6.211 23.084 1.00 91.88 107 LEU A C 1
ATOM 859 O O . LEU A 1 107 ? -6.082 6.037 22.310 1.00 91.88 107 LEU A O 1
ATOM 863 N N . PHE A 1 108 ? -8.298 6.049 22.723 1.00 92.00 108 PHE A N 1
ATOM 864 C CA . PHE A 1 108 ? -8.701 5.739 21.353 1.00 92.00 108 PHE A CA 1
ATOM 865 C C . PHE A 1 108 ? -9.209 6.994 20.648 1.00 92.00 108 PHE A C 1
ATOM 867 O O . PHE A 1 108 ? -10.126 7.663 21.117 1.00 92.00 108 PHE A O 1
ATOM 874 N N . LEU A 1 109 ? -8.599 7.308 19.504 1.00 93.88 109 LEU A N 1
ATOM 875 C CA . LEU A 1 109 ? -9.051 8.356 18.597 1.00 93.88 109 LEU A CA 1
ATOM 876 C C . LEU A 1 109 ? -9.628 7.680 17.360 1.00 93.88 109 LEU A C 1
ATOM 878 O O . LEU A 1 109 ? -8.922 6.949 16.668 1.00 93.88 109 LEU A O 1
ATOM 882 N N . VAL A 1 110 ? -10.911 7.916 17.109 1.00 93.81 110 VAL A N 1
ATOM 883 C CA . VAL A 1 110 ? -11.653 7.280 16.022 1.00 93.81 110 VAL A CA 1
ATOM 884 C C . VAL A 1 110 ? -12.237 8.360 15.124 1.00 93.81 110 VAL A C 1
ATOM 886 O O . VAL A 1 110 ? -12.967 9.234 15.592 1.00 93.81 110 VAL A O 1
ATOM 889 N N . GLY A 1 111 ? -11.927 8.292 13.831 1.00 92.81 111 GLY A N 1
ATOM 890 C CA . GLY A 1 111 ? -12.639 9.061 12.817 1.00 92.81 111 GLY A CA 1
ATOM 891 C C . GLY A 1 111 ? -13.977 8.393 12.512 1.00 92.81 111 GLY A C 1
ATOM 892 O O . GLY A 1 111 ? -14.000 7.229 12.129 1.00 92.81 111 GLY A O 1
ATOM 893 N N . GLN A 1 112 ? -15.087 9.115 12.681 1.00 88.62 112 GLN A N 1
ATOM 894 C CA . GLN A 1 112 ? -16.423 8.585 12.362 1.00 88.62 112 GLN A CA 1
ATOM 895 C C . GLN A 1 112 ? -16.658 8.406 10.854 1.00 88.62 112 GLN A C 1
ATOM 897 O O . GLN A 1 112 ? -17.487 7.596 10.463 1.00 88.62 112 GLN A O 1
ATOM 902 N N . ASP A 1 113 ? -15.922 9.150 10.028 1.00 89.00 113 ASP A N 1
ATOM 903 C CA . ASP A 1 113 ? -15.988 9.115 8.560 1.00 89.00 113 ASP A CA 1
ATOM 904 C C . ASP A 1 113 ? -14.653 8.608 7.974 1.00 89.00 113 ASP A C 1
ATOM 906 O O . ASP A 1 113 ? -14.144 9.103 6.970 1.00 89.00 113 ASP A O 1
ATOM 910 N N . ASP A 1 114 ? -13.997 7.682 8.686 1.00 87.25 114 ASP A N 1
ATOM 911 C CA . ASP A 1 114 ? -12.737 7.082 8.245 1.00 87.25 114 ASP A CA 1
ATOM 912 C C . ASP A 1 114 ? -13.000 6.050 7.137 1.00 87.25 114 ASP A C 1
ATOM 914 O O . ASP A 1 114 ? -13.483 4.945 7.380 1.00 87.25 114 ASP A O 1
ATOM 918 N N . HIS A 1 115 ? -12.655 6.423 5.905 1.00 86.94 115 HIS A N 1
ATOM 919 C CA . HIS A 1 115 ? -12.751 5.571 4.716 1.00 86.94 115 HIS A CA 1
ATOM 920 C C . HIS A 1 115 ? -11.495 4.717 4.463 1.00 86.94 115 HIS A C 1
ATOM 922 O O . HIS A 1 115 ? -11.355 4.106 3.404 1.00 86.94 115 HIS A O 1
ATOM 928 N N . ASN A 1 116 ? -10.544 4.682 5.397 1.00 86.12 116 ASN A N 1
ATOM 929 C CA . ASN A 1 116 ? -9.355 3.836 5.315 1.00 86.12 116 ASN A CA 1
ATOM 930 C C . ASN A 1 116 ? -9.489 2.603 6.216 1.00 86.12 116 ASN A C 1
ATOM 932 O O . ASN A 1 116 ? -9.190 1.490 5.790 1.00 86.12 116 ASN A O 1
ATOM 936 N N . TRP A 1 117 ? -9.973 2.786 7.449 1.00 85.00 117 TRP A N 1
ATOM 937 C CA . TRP A 1 117 ? -10.108 1.712 8.435 1.00 85.00 117 TRP A CA 1
ATOM 938 C C . TRP A 1 117 ? -11.442 1.758 9.179 1.00 85.00 117 TRP A C 1
ATOM 940 O O . TRP A 1 117 ? -11.960 2.823 9.494 1.00 85.00 117 TRP A O 1
ATOM 950 N N . LYS A 1 118 ? -11.956 0.583 9.573 1.00 88.06 118 LYS A N 1
ATOM 951 C CA . LYS A 1 118 ? -13.147 0.438 10.437 1.00 88.06 118 LYS A CA 1
ATOM 952 C C . LYS A 1 118 ? -12.844 0.805 11.898 1.00 88.06 118 LYS A C 1
ATOM 954 O O . LYS A 1 118 ? -12.940 -0.037 12.791 1.00 88.06 118 LYS A O 1
ATOM 959 N N . GLY A 1 119 ? -12.428 2.047 12.137 1.00 90.19 119 GLY A N 1
ATOM 960 C CA . GLY A 1 119 ? -11.899 2.505 13.422 1.00 90.19 119 GLY A CA 1
ATOM 961 C C . GLY A 1 119 ? -12.866 2.308 14.592 1.00 90.19 119 GLY A C 1
ATOM 962 O O . GLY A 1 119 ? -12.463 1.775 15.621 1.00 90.19 119 GLY A O 1
ATOM 963 N N . GLU A 1 120 ? -14.140 2.676 14.422 1.00 90.75 120 GLU A N 1
ATOM 964 C CA . GLU A 1 120 ? -15.169 2.553 15.470 1.00 90.75 120 GLU A CA 1
ATOM 965 C C . GLU A 1 120 ? -15.373 1.098 15.889 1.00 90.75 120 GLU A C 1
ATOM 967 O O . GLU A 1 120 ? -15.286 0.765 17.070 1.00 90.75 120 GLU A O 1
ATOM 972 N N . PHE A 1 121 ? -15.524 0.214 14.902 1.00 90.00 121 PHE A N 1
ATOM 973 C CA . PHE A 1 121 ? -15.638 -1.219 15.131 1.00 90.00 121 PHE A CA 1
ATOM 974 C C . PHE A 1 121 ? -14.442 -1.766 15.924 1.00 90.00 121 PHE A C 1
ATOM 976 O O . PHE A 1 121 ? -14.626 -2.480 16.907 1.00 90.00 121 PHE A O 1
ATOM 983 N N . TYR A 1 122 ? -13.209 -1.410 15.548 1.00 90.25 122 TYR A N 1
ATOM 984 C CA . TYR A 1 122 ? -12.023 -1.907 16.250 1.00 90.25 122 TYR A CA 1
ATOM 985 C C . TYR A 1 122 ? -11.848 -1.314 17.649 1.00 90.25 122 TYR A C 1
ATOM 987 O O . TYR A 1 122 ? -11.415 -2.030 18.552 1.00 90.25 122 TYR A O 1
ATOM 995 N N . ALA A 1 123 ? -12.200 -0.046 17.860 1.00 92.31 123 ALA A N 1
ATOM 996 C CA . ALA A 1 123 ? -12.167 0.563 19.186 1.00 92.31 123 ALA A CA 1
ATOM 997 C C . ALA A 1 123 ? -13.148 -0.131 20.145 1.00 92.31 123 ALA A C 1
ATOM 999 O O . ALA A 1 123 ? -12.800 -0.402 21.300 1.00 92.31 123 ALA A O 1
ATOM 1000 N N . ASP A 1 124 ? -14.336 -0.495 19.657 1.00 91.44 124 ASP A N 1
ATOM 1001 C CA . ASP A 1 124 ? -15.319 -1.265 20.419 1.00 91.44 124 ASP A CA 1
ATOM 1002 C C . ASP A 1 124 ? -14.825 -2.680 20.737 1.00 91.44 124 ASP A C 1
ATOM 1004 O O . ASP A 1 124 ? -14.955 -3.143 21.873 1.00 91.44 124 ASP A O 1
ATOM 1008 N N . GLU A 1 125 ? -14.223 -3.369 19.768 1.00 91.12 125 GLU A N 1
ATOM 1009 C CA . GLU A 1 125 ? -13.681 -4.716 19.974 1.00 91.12 125 GLU A CA 1
ATOM 1010 C C . GLU A 1 125 ? -12.513 -4.722 20.968 1.00 91.12 125 GLU A C 1
ATOM 1012 O O . GLU A 1 125 ? -12.486 -5.545 21.886 1.00 91.12 125 GLU A O 1
ATOM 1017 N N . ILE A 1 126 ? -11.593 -3.757 20.870 1.00 91.19 126 ILE A N 1
ATOM 1018 C CA . ILE A 1 126 ? -10.503 -3.612 21.842 1.00 91.19 126 ILE A CA 1
ATOM 1019 C C . ILE A 1 126 ? -11.057 -3.267 23.231 1.00 91.19 126 ILE A C 1
ATOM 1021 O O . ILE A 1 126 ? -10.590 -3.816 24.229 1.00 91.19 126 ILE A O 1
ATOM 1025 N N . SER A 1 127 ? -12.079 -2.413 23.319 1.00 92.25 127 SER A N 1
ATOM 1026 C CA . SER A 1 127 ? -12.731 -2.079 24.592 1.00 92.25 127 SER A CA 1
ATOM 1027 C C . SER A 1 127 ? -13.336 -3.311 25.266 1.00 92.25 127 SER A C 1
ATOM 1029 O O . SER A 1 127 ? -13.126 -3.525 26.461 1.00 92.25 127 SER A O 1
ATOM 1031 N N . LYS A 1 128 ? -14.044 -4.159 24.508 1.00 91.69 128 LYS A N 1
ATOM 1032 C CA . LYS A 1 128 ? -14.585 -5.433 25.014 1.00 91.69 128 LYS A CA 1
ATOM 1033 C C . LYS A 1 128 ? -13.467 -6.371 25.469 1.00 91.69 128 LYS A C 1
ATOM 1035 O O . LYS A 1 128 ? -13.572 -6.975 26.536 1.00 91.69 128 LYS A O 1
ATOM 1040 N N . HIS A 1 129 ? -12.389 -6.469 24.690 1.00 91.00 129 HIS A N 1
ATOM 1041 C CA . HIS A 1 129 ? -11.232 -7.303 25.018 1.00 91.00 129 HIS A CA 1
ATOM 1042 C C . HIS A 1 129 ? -10.551 -6.863 26.321 1.00 91.00 129 HIS A C 1
ATOM 1044 O O . HIS A 1 129 ? -10.260 -7.702 27.172 1.00 91.00 129 HIS A O 1
ATOM 1050 N N . LEU A 1 130 ? -10.367 -5.556 26.530 1.00 92.81 130 LEU A N 1
ATOM 1051 C CA . LEU A 1 130 ? -9.814 -4.992 27.767 1.00 92.81 130 LEU A CA 1
ATOM 1052 C C . LEU A 1 130 ? -10.701 -5.287 28.982 1.00 92.81 130 LEU A C 1
ATOM 1054 O O . LEU A 1 130 ? -10.204 -5.764 30.005 1.00 92.81 130 LEU A O 1
ATOM 1058 N N . GLN A 1 131 ? -12.012 -5.077 28.854 1.00 91.69 131 GLN A N 1
ATOM 1059 C CA . GLN A 1 131 ? -12.975 -5.380 29.916 1.00 91.69 131 GLN A CA 1
ATOM 1060 C C . GLN A 1 131 ? -12.979 -6.862 30.295 1.00 91.69 131 GLN A C 1
ATOM 1062 O O . GLN A 1 131 ? -12.998 -7.194 31.480 1.00 91.69 131 GLN A O 1
ATOM 1067 N N . ALA A 1 132 ? -12.904 -7.761 29.308 1.00 92.75 132 ALA A N 1
ATOM 1068 C CA . ALA A 1 132 ? -12.806 -9.201 29.546 1.00 92.75 132 ALA A CA 1
ATOM 1069 C C . ALA A 1 132 ? -11.541 -9.593 30.337 1.00 92.75 132 ALA A C 1
ATOM 1071 O O . ALA A 1 132 ? -11.544 -10.605 31.035 1.00 92.75 132 ALA A O 1
ATOM 1072 N N . HIS A 1 133 ? -10.489 -8.771 30.278 1.00 92.12 133 HIS A N 1
ATOM 1073 C CA . HIS A 1 133 ? -9.248 -8.931 31.043 1.00 92.12 133 HIS A CA 1
ATOM 1074 C C . HIS A 1 133 ? -9.210 -8.078 32.326 1.00 92.12 133 HIS A C 1
ATOM 1076 O O . HIS A 1 133 ? -8.152 -7.918 32.933 1.00 92.12 133 HIS A O 1
ATOM 1082 N N . GLY A 1 134 ? -10.354 -7.538 32.761 1.00 90.88 134 GLY A N 1
ATOM 1083 C CA . GLY A 1 134 ? -10.489 -6.794 34.016 1.00 90.88 134 GLY A CA 1
ATOM 1084 C C . GLY A 1 134 ? -9.935 -5.368 33.982 1.00 90.88 134 GLY A C 1
ATOM 1085 O O . GLY A 1 134 ? -9.769 -4.760 35.038 1.00 90.88 134 GLY A O 1
ATOM 1086 N N . LYS A 1 135 ? -9.637 -4.829 32.795 1.00 89.06 135 LYS A N 1
ATOM 1087 C CA . LYS A 1 135 ? -9.243 -3.426 32.620 1.00 89.06 135 LYS A CA 1
ATOM 1088 C C . LYS A 1 135 ? -10.494 -2.551 32.476 1.00 89.06 135 LYS A C 1
ATOM 1090 O O . LYS A 1 135 ? -11.545 -3.008 32.024 1.00 89.06 135 LYS A O 1
ATOM 1095 N N . GLU A 1 136 ? -10.384 -1.288 32.876 1.00 83.56 136 GLU A N 1
ATOM 1096 C CA . GLU A 1 136 ? -11.465 -0.312 32.709 1.00 83.56 136 GLU A CA 1
ATOM 1097 C C . GLU A 1 136 ? -11.732 -0.024 31.226 1.00 83.56 136 GLU A C 1
ATOM 1099 O O . GLU A 1 136 ? -10.862 -0.220 30.372 1.00 83.56 136 GLU A O 1
ATOM 1104 N N . LYS A 1 137 ? -12.953 0.430 30.917 1.00 81.19 137 LYS A N 1
ATOM 1105 C CA . LYS A 1 137 ? -13.303 0.853 29.560 1.00 81.19 137 LYS A CA 1
ATOM 1106 C C . LYS A 1 137 ? -12.583 2.173 29.236 1.00 81.19 137 LYS A C 1
ATOM 1108 O O . LYS A 1 137 ? -12.746 3.107 30.021 1.00 81.19 137 LYS A O 1
ATOM 1113 N N . PRO A 1 138 ? -11.851 2.253 28.115 1.00 75.25 138 PRO A N 1
ATOM 1114 C CA . PRO A 1 138 ? -11.333 3.515 27.589 1.00 75.25 138 PRO A CA 1
ATOM 1115 C C . PRO A 1 138 ? -12.435 4.481 27.138 1.00 75.25 138 PRO A C 1
ATOM 1117 O O . PRO A 1 138 ? -13.552 4.009 26.804 1.00 75.25 138 PRO A O 1
#

pLDDT: mean 87.32, std 6.59, range [64.88, 96.69]

Organism: Myodes glareolus (NCBI:txid447135)

Foldseek 3Di:
DFADADPDPDVCRRPVRDDDPDPPDDDDDPDLLFWDKDKDFDAPDP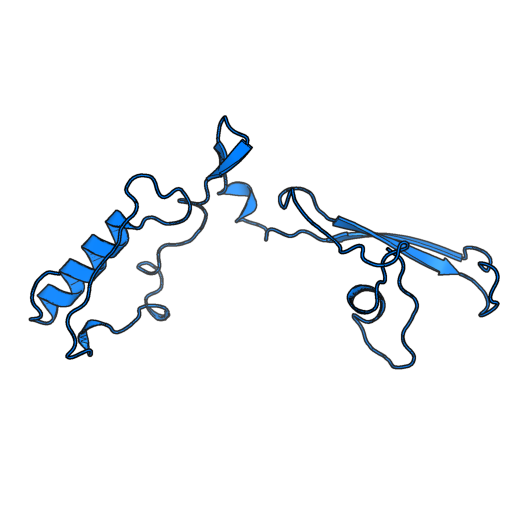DPPGHHTPDIDIDTHHNDDPQLSVQWDQDPVRDIQSQRSDDDCVVPVPPPDPCLPDPDDDDQDDDPPDSNYPRVVVLVVVQVVNVVSVHHGD

InterPro domains:
  IPR014940 BAAT/Acyl-CoA thioester hydrolase C-terminal [PF08840] (69-137)
  IPR042490 Acyl-CoA thioester hydrolase/BAAT, N-terminal [G3DSA:2.60.40.2240] (7-64)

Sequence (138 aa):
MRGQVPPHLEPMGLLWAMEPDRPFWSLVKRDVQKPFVVELEVLDGQEPDRGWLLSQAVQERHFMAPGVRDEVKETKDGLLDVVEGFQSPLVETKSFIPVERSDTTLLFLVGQDDHNWKGEFYADEISKHLQAHGKEKP